Protein AF-A0AAV4DTF6-F1 (afdb_monomer)

Foldseek 3Di:
DVVVVVVVVVVPDDDPPPVQPPVNVVVVVVVVVVVVVCVVCVVDDPPPPLVPDDPVVVLVVLLVQQVVLVVVCCCCPPVVPDDQCQPPQNPDGPHPCCQQPPRPVCPVVNCVVPVDDDDVCCVNPPPPPPPD

Mean predicted aligned error: 16.32 Å

Structure (mmCIF, N/CA/C/O backbone):
data_AF-A0AAV4DTF6-F1
#
_entry.id   AF-A0AAV4DTF6-F1
#
loop_
_atom_site.group_PDB
_atom_site.id
_atom_site.type_symbol
_atom_site.label_atom_id
_atom_site.label_alt_id
_atom_site.label_comp_id
_atom_site.label_asym_id
_atom_site.label_entity_id
_atom_site.label_seq_id
_atom_site.pdbx_PDB_ins_code
_atom_site.Cartn_x
_atom_site.Cartn_y
_atom_site.Cartn_z
_atom_site.occupancy
_atom_site.B_iso_or_equiv
_atom_site.auth_seq_id
_atom_site.auth_comp_id
_atom_site.auth_asym_id
_atom_site.auth_atom_id
_atom_site.pdbx_PDB_model_num
ATOM 1 N N . MET A 1 1 ? -35.508 -22.578 18.570 1.00 68.06 1 MET A N 1
ATOM 2 C CA . MET A 1 1 ? -35.790 -22.294 19.999 1.00 68.06 1 MET A CA 1
ATOM 3 C C . MET A 1 1 ? -34.589 -21.780 20.806 1.00 68.06 1 MET A C 1
ATOM 5 O O . MET A 1 1 ? -34.823 -21.118 21.800 1.00 68.06 1 MET A O 1
ATOM 9 N N . LYS A 1 2 ? -33.327 -21.987 20.385 1.00 77.44 2 LYS A N 1
ATOM 10 C CA . LYS A 1 2 ? -32.120 -21.510 21.104 1.00 77.44 2 LYS A CA 1
ATOM 11 C C . LYS A 1 2 ? -32.035 -19.982 21.287 1.00 77.44 2 LYS A C 1
ATOM 13 O O . LYS A 1 2 ? -31.514 -19.512 22.287 1.00 77.44 2 LYS A O 1
ATOM 18 N N . ALA A 1 3 ? -32.548 -19.214 20.326 1.00 80.12 3 ALA A N 1
ATOM 19 C CA . ALA A 1 3 ? -32.561 -17.752 20.405 1.00 80.12 3 ALA A CA 1
ATOM 20 C C . ALA A 1 3 ? -33.485 -17.228 21.519 1.00 80.12 3 ALA A C 1
ATOM 22 O O . ALA A 1 3 ? -33.129 -16.277 22.205 1.00 80.12 3 ALA A O 1
ATOM 23 N N . ASP A 1 4 ? -34.629 -17.882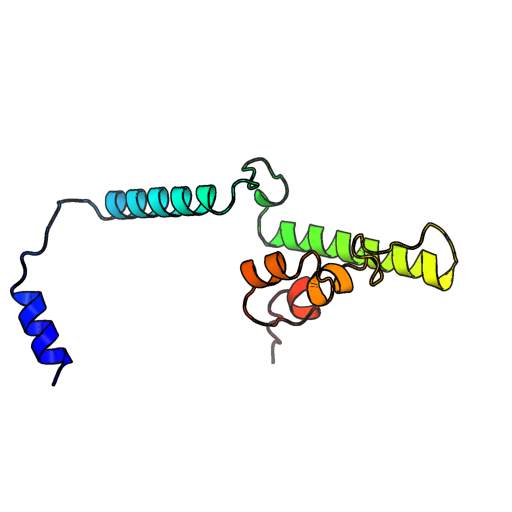 21.739 1.00 87.25 4 ASP A N 1
ATOM 24 C CA . ASP A 1 4 ? -35.617 -17.470 22.744 1.00 87.25 4 ASP A CA 1
ATOM 25 C C . ASP A 1 4 ? -35.120 -17.734 24.173 1.00 87.25 4 ASP A C 1
ATOM 27 O O . ASP A 1 4 ? -35.265 -16.904 25.069 1.00 87.25 4 ASP A O 1
ATOM 31 N N . THR A 1 5 ? -34.440 -18.867 24.376 1.00 87.81 5 THR A N 1
ATOM 32 C CA . THR A 1 5 ? -33.774 -19.180 25.646 1.00 87.81 5 THR A CA 1
ATOM 33 C C . THR A 1 5 ? -32.636 -18.213 25.952 1.00 87.81 5 THR A C 1
ATOM 35 O O . THR A 1 5 ? -32.522 -17.762 27.089 1.00 87.81 5 THR A O 1
ATOM 38 N N . LEU A 1 6 ? -31.834 -17.843 24.950 1.00 83.62 6 LEU A N 1
ATOM 39 C CA . LEU A 1 6 ? -30.761 -16.859 25.117 1.00 83.62 6 LEU A CA 1
ATOM 40 C C . LEU A 1 6 ? -31.303 -15.449 25.398 1.00 83.62 6 LEU A C 1
ATOM 42 O O . LEU A 1 6 ? -30.743 -14.743 26.233 1.00 83.62 6 LEU A O 1
ATOM 46 N N . ALA A 1 7 ? -32.413 -15.055 24.766 1.00 84.19 7 ALA A N 1
ATOM 47 C CA . ALA A 1 7 ? -33.061 -13.769 25.021 1.00 84.19 7 ALA A CA 1
ATOM 48 C C . ALA A 1 7 ? -33.591 -13.668 26.463 1.00 84.19 7 ALA A C 1
ATOM 50 O O . ALA A 1 7 ? -33.345 -12.674 27.145 1.00 84.19 7 ALA A O 1
ATOM 51 N N . LYS A 1 8 ? -34.248 -14.726 26.961 1.00 88.12 8 LYS A N 1
ATOM 52 C CA . LYS A 1 8 ? -34.722 -14.803 28.354 1.00 88.12 8 LYS A CA 1
ATOM 53 C C . LYS A 1 8 ? -33.572 -14.767 29.358 1.00 88.12 8 LYS A C 1
ATOM 55 O O . LYS A 1 8 ? -33.652 -14.032 30.335 1.00 88.12 8 LYS A O 1
ATOM 60 N N . GLN A 1 9 ? -32.490 -15.503 29.094 1.00 84.88 9 GLN A N 1
ATOM 61 C CA . GLN A 1 9 ? -31.294 -15.491 29.942 1.00 84.88 9 GLN A CA 1
ATOM 62 C C . GLN A 1 9 ? -30.626 -14.112 29.978 1.00 84.88 9 GLN A C 1
ATOM 64 O O . GLN A 1 9 ? -30.267 -13.645 31.055 1.00 84.88 9 GLN A O 1
ATOM 69 N N . GLY A 1 10 ? -30.509 -13.437 28.830 1.00 80.31 10 GLY A N 1
ATOM 70 C CA . GLY A 1 10 ? -29.951 -12.086 28.754 1.00 80.31 10 GLY A CA 1
ATOM 71 C C . GLY A 1 10 ? -30.791 -11.045 29.498 1.00 80.31 10 GLY A C 1
ATOM 72 O O . GLY A 1 10 ? -30.233 -10.146 30.118 1.00 80.31 10 GLY A O 1
ATOM 73 N N . SER A 1 11 ? -32.119 -11.196 29.503 1.00 78.12 11 SER A N 1
ATOM 74 C CA . SER A 1 11 ? -33.027 -10.306 30.240 1.00 78.12 11 SER A CA 1
ATOM 75 C C . SER A 1 11 ? -32.902 -10.418 31.763 1.00 78.12 11 SER A C 1
ATOM 77 O O . SER A 1 11 ? -33.282 -9.483 32.462 1.00 78.12 11 SER A O 1
ATOM 79 N N . SER A 1 12 ? -32.426 -11.550 32.289 1.00 82.31 12 SER A N 1
ATOM 80 C CA . SER A 1 12 ? -32.249 -11.769 33.733 1.00 82.31 12 SER A CA 1
ATOM 81 C C . SER A 1 12 ? -30.876 -11.330 34.254 1.00 82.31 12 SER A C 1
ATOM 83 O O . SER A 1 12 ? -30.649 -11.351 35.462 1.00 82.31 12 SER A O 1
ATOM 85 N N . MET A 1 13 ? -29.946 -10.959 33.369 1.00 83.94 13 MET A N 1
ATOM 86 C CA . MET A 1 13 ? -28.622 -10.476 33.758 1.00 83.94 13 MET A CA 1
ATOM 87 C C . MET A 1 13 ? -28.691 -8.996 34.143 1.00 83.94 13 MET A C 1
ATOM 89 O O . MET A 1 13 ? -29.340 -8.205 33.459 1.00 83.94 13 MET A O 1
ATOM 93 N N . GLN A 1 14 ? -27.997 -8.603 35.218 1.00 71.38 14 GLN A N 1
ATOM 94 C CA . GLN A 1 14 ? -27.818 -7.186 35.532 1.00 71.38 14 GLN A CA 1
ATOM 95 C C . GLN A 1 14 ? -27.089 -6.509 34.372 1.00 71.38 14 GLN A C 1
ATOM 97 O O . GLN A 1 14 ? -25.939 -6.826 34.065 1.00 71.38 14 GLN A O 1
ATOM 102 N N . GLN A 1 15 ? -27.771 -5.575 33.719 1.00 65.12 15 GLN A N 1
ATOM 103 C CA . GLN A 1 15 ? -27.123 -4.672 32.789 1.00 65.12 15 GLN A CA 1
ATOM 104 C C . GLN A 1 15 ? -26.337 -3.666 33.625 1.00 65.12 15 GLN A C 1
ATOM 106 O O . GLN A 1 15 ? -26.925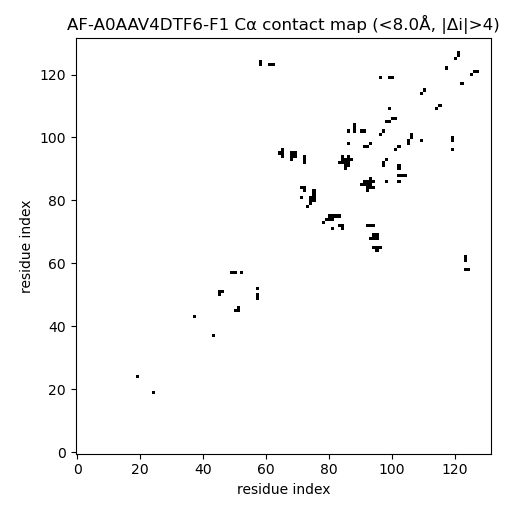 -2.918 34.402 1.00 65.12 15 GLN A O 1
ATOM 111 N N . ASN A 1 16 ? -25.012 -3.652 33.480 1.00 61.97 16 ASN A N 1
ATOM 112 C CA . ASN A 1 16 ? -24.201 -2.556 33.992 1.00 61.97 16 ASN A CA 1
ATOM 113 C C . ASN A 1 16 ? -24.571 -1.301 33.197 1.00 61.97 16 ASN A C 1
ATOM 115 O O . ASN A 1 16 ? -23.963 -0.995 32.175 1.00 61.97 16 ASN A O 1
ATOM 119 N N . THR A 1 17 ? -25.585 -0.578 33.659 1.00 60.16 17 THR A N 1
ATOM 120 C CA . THR A 1 17 ? -25.821 0.814 33.288 1.00 60.16 17 THR A CA 1
ATOM 121 C C . THR A 1 17 ? -24.776 1.651 34.007 1.00 60.16 17 THR A C 1
ATOM 123 O O . THR A 1 17 ? -25.082 2.407 34.923 1.00 60.16 17 THR A O 1
ATOM 126 N N . THR A 1 18 ? -23.505 1.488 33.642 1.00 61.34 18 THR A N 1
ATOM 127 C CA . THR A 1 18 ? -22.576 2.589 33.858 1.00 61.34 18 THR A CA 1
ATOM 128 C C . THR A 1 18 ? -23.166 3.759 33.084 1.00 61.34 18 THR A C 1
ATOM 130 O O . THR A 1 18 ? -23.432 3.613 31.889 1.00 61.34 18 THR A O 1
ATOM 133 N N . GLU A 1 19 ? -23.419 4.882 33.759 1.00 69.44 19 GLU A N 1
ATOM 134 C CA . GLU A 1 19 ? -23.873 6.160 33.183 1.00 69.44 19 GLU A CA 1
ATOM 135 C C . GLU A 1 19 ? -22.783 6.769 32.288 1.00 69.44 19 GLU A C 1
ATOM 137 O O . GLU A 1 19 ? -22.434 7.938 32.371 1.00 69.44 19 GLU A O 1
ATOM 142 N N . THR A 1 20 ? -22.168 5.948 31.447 1.00 67.75 20 THR A N 1
ATOM 143 C CA . THR A 1 20 ? -21.227 6.381 30.443 1.00 67.75 20 THR A CA 1
ATOM 144 C C . THR A 1 20 ? -22.071 6.950 29.329 1.00 67.75 20 THR A C 1
ATOM 146 O O . THR A 1 20 ? -22.828 6.239 28.660 1.00 67.75 20 THR A O 1
ATOM 149 N N . THR A 1 21 ? -21.969 8.255 29.147 1.00 82.62 21 THR A N 1
ATOM 150 C CA . THR A 1 21 ? -22.614 8.906 28.020 1.00 82.62 21 THR A CA 1
ATOM 151 C C . THR A 1 21 ? -22.120 8.265 26.722 1.00 82.62 21 THR A C 1
ATOM 153 O O . THR A 1 21 ? -20.998 7.762 26.616 1.00 82.62 21 THR A O 1
ATOM 156 N N . LEU A 1 22 ? -22.965 8.266 25.694 1.00 81.12 22 LEU A N 1
ATOM 157 C CA . LEU A 1 22 ? -22.618 7.685 24.398 1.00 81.12 22 LEU A CA 1
ATOM 158 C C . LEU A 1 22 ? -21.329 8.297 23.812 1.00 81.12 22 LEU A C 1
ATOM 160 O O . LEU A 1 22 ? -20.570 7.608 23.129 1.00 81.12 22 LEU A O 1
ATOM 164 N N . GLU A 1 23 ? -21.044 9.562 24.121 1.00 83.00 23 GLU A N 1
ATOM 165 C CA . GLU A 1 23 ? -19.805 10.230 23.720 1.00 83.00 23 GLU A CA 1
ATOM 166 C C . GLU A 1 23 ? -18.578 9.737 24.499 1.00 83.00 23 GLU A C 1
ATOM 168 O O . GLU A 1 23 ? -17.532 9.488 23.893 1.00 83.00 23 GLU A O 1
ATOM 173 N N . GLU A 1 24 ? -18.695 9.486 25.803 1.00 83.62 24 GLU A N 1
ATOM 174 C CA . GLU A 1 24 ? -17.628 8.853 26.591 1.00 83.62 24 GLU A CA 1
ATOM 175 C C . GLU A 1 24 ? -17.355 7.423 26.114 1.00 83.62 24 GLU A C 1
ATOM 177 O O . GLU A 1 24 ? -16.200 7.048 25.905 1.00 83.62 24 GLU A O 1
ATOM 182 N N . ALA A 1 25 ? -18.404 6.642 25.839 1.00 84.69 25 ALA A N 1
ATOM 183 C CA . ALA A 1 25 ? -18.266 5.279 25.332 1.00 84.69 25 ALA A CA 1
ATOM 184 C C . ALA A 1 25 ? -17.558 5.260 23.967 1.00 84.69 25 ALA A C 1
ATOM 186 O O . ALA A 1 25 ? -16.601 4.507 23.765 1.00 84.69 25 ALA A O 1
ATOM 187 N N . LYS A 1 26 ? -17.958 6.141 23.038 1.00 86.62 26 LYS A N 1
ATOM 188 C CA . LYS A 1 26 ? -17.264 6.319 21.751 1.00 86.62 26 LYS A CA 1
ATOM 189 C C . LYS A 1 26 ? -15.806 6.718 21.940 1.00 86.62 26 LYS A C 1
ATOM 191 O O . LYS A 1 26 ? -14.947 6.226 21.209 1.00 86.62 26 LYS A O 1
ATOM 196 N N . THR A 1 27 ? -15.528 7.625 22.871 1.00 90.44 27 THR A N 1
ATOM 197 C CA . THR A 1 27 ? -14.172 8.124 23.125 1.00 90.44 27 THR A CA 1
ATOM 198 C C . THR A 1 27 ? -13.277 7.006 23.651 1.00 90.44 27 THR A C 1
ATOM 200 O O . THR A 1 27 ? -12.191 6.795 23.108 1.00 90.44 27 THR A O 1
ATOM 203 N N . ASN A 1 28 ? -13.774 6.217 24.604 1.00 87.75 28 ASN A N 1
ATOM 204 C CA . ASN A 1 28 ? -13.071 5.063 25.160 1.00 87.75 28 ASN A CA 1
ATOM 205 C C . ASN A 1 28 ? -12.787 4.005 24.088 1.00 87.75 28 ASN A C 1
ATOM 207 O O . ASN A 1 28 ? -11.643 3.580 23.929 1.00 87.75 28 ASN A O 1
ATOM 211 N N . ILE A 1 29 ? -13.789 3.656 23.274 1.00 89.06 29 ILE A N 1
ATOM 212 C CA . ILE A 1 29 ? -13.621 2.697 22.173 1.00 89.06 29 ILE A CA 1
ATOM 213 C C . ILE A 1 29 ? -12.593 3.212 21.159 1.00 89.06 29 ILE A C 1
ATOM 215 O O . ILE A 1 29 ? -11.692 2.474 20.760 1.00 89.06 29 ILE A O 1
ATOM 219 N N . LYS A 1 30 ? -12.674 4.486 20.752 1.00 87.75 30 LYS A N 1
ATOM 220 C CA . LYS A 1 30 ? -11.704 5.082 19.818 1.00 87.75 30 LYS A CA 1
ATOM 221 C C . LYS A 1 30 ? -10.282 5.048 20.377 1.00 87.75 30 LYS A C 1
ATOM 223 O O . LYS A 1 30 ? -9.354 4.720 19.637 1.00 87.75 30 LYS A O 1
ATOM 228 N N . ALA A 1 31 ? -10.104 5.373 21.656 1.00 88.31 31 ALA A N 1
ATOM 229 C CA . ALA A 1 31 ? -8.802 5.352 22.314 1.00 88.31 31 ALA A CA 1
ATOM 230 C C . ALA A 1 31 ? -8.227 3.929 22.386 1.00 88.31 31 ALA A C 1
ATOM 232 O O . ALA A 1 31 ? -7.057 3.713 22.056 1.00 88.31 31 ALA A O 1
ATOM 233 N N . GLU A 1 32 ? -9.051 2.943 22.743 1.00 90.69 32 GLU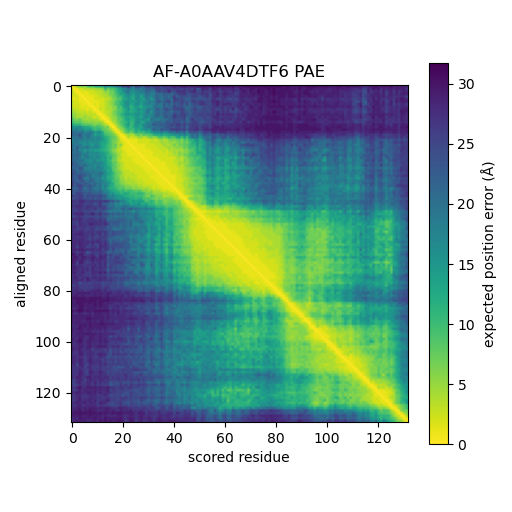 A N 1
ATOM 234 C CA . GLU A 1 32 ? -8.629 1.547 22.846 1.00 90.69 32 GLU A CA 1
ATOM 235 C C . GLU A 1 32 ? -8.259 0.966 21.473 1.00 90.69 32 GLU A C 1
ATOM 237 O O . GLU A 1 32 ? -7.201 0.348 21.316 1.00 90.69 32 GLU A O 1
ATOM 242 N N . VAL A 1 33 ? -9.079 1.234 20.450 1.00 89.44 33 VAL A N 1
ATOM 243 C CA . VAL A 1 33 ? -8.813 0.836 19.060 1.00 89.44 33 VAL A CA 1
ATOM 244 C C . VAL A 1 33 ? -7.518 1.467 18.558 1.00 89.44 33 VAL A C 1
ATOM 246 O O . VAL A 1 33 ? -6.657 0.758 18.038 1.00 89.44 33 VAL A O 1
ATOM 249 N N . ARG A 1 34 ? -7.329 2.777 18.764 1.00 83.38 34 ARG A N 1
ATOM 250 C CA . ARG A 1 34 ? -6.102 3.481 18.366 1.00 83.38 34 ARG A CA 1
ATOM 251 C C . ARG A 1 34 ? -4.868 2.897 19.051 1.00 83.38 34 ARG A C 1
ATOM 253 O O . ARG A 1 34 ? -3.843 2.711 18.404 1.00 83.38 34 ARG A O 1
ATOM 260 N N . THR A 1 35 ? -4.971 2.558 20.332 1.00 85.38 35 THR A N 1
ATOM 261 C CA . THR A 1 35 ? -3.863 1.973 21.100 1.00 85.38 35 THR A CA 1
ATOM 262 C C . THR A 1 35 ? -3.498 0.576 20.598 1.00 85.38 35 THR A C 1
ATOM 264 O O . THR A 1 35 ? -2.317 0.285 20.403 1.00 85.38 35 THR A O 1
ATOM 267 N N . LYS A 1 36 ? -4.493 -0.287 20.343 1.00 88.38 36 LYS A N 1
ATOM 268 C CA . LYS A 1 36 ? -4.268 -1.614 19.739 1.00 88.38 36 LYS A CA 1
ATOM 269 C C . LYS A 1 36 ? -3.619 -1.490 18.364 1.00 88.38 36 LYS A C 1
ATOM 271 O O . LYS A 1 36 ? -2.661 -2.201 18.077 1.00 88.38 36 LYS A O 1
ATOM 276 N N . TRP A 1 37 ? -4.096 -0.549 17.558 1.00 82.62 37 TRP A N 1
ATOM 277 C CA . TRP A 1 37 ? -3.591 -0.306 16.216 1.00 82.62 37 TRP A CA 1
ATOM 278 C C . TRP A 1 37 ? -2.131 0.182 16.222 1.00 82.62 37 TRP A C 1
ATOM 280 O O . TRP A 1 37 ? -1.299 -0.386 15.524 1.00 82.62 37 TRP A O 1
ATOM 290 N N . ILE A 1 38 ? -1.769 1.146 17.079 1.00 83.44 38 ILE A N 1
ATOM 291 C CA . ILE A 1 38 ? -0.375 1.619 17.211 1.00 83.44 38 ILE A CA 1
ATOM 292 C C . ILE A 1 38 ? 0.558 0.480 17.652 1.00 83.44 38 ILE A C 1
ATOM 294 O O . ILE A 1 38 ? 1.650 0.337 17.110 1.00 83.44 38 ILE A O 1
ATOM 298 N N . LYS A 1 39 ? 0.124 -0.378 18.588 1.00 83.06 39 LYS A N 1
ATOM 299 C CA . LYS A 1 39 ? 0.906 -1.557 19.008 1.00 83.06 39 LYS A CA 1
ATOM 300 C C . LYS A 1 39 ? 1.125 -2.560 17.870 1.00 83.06 39 LYS A C 1
ATOM 302 O O . LYS A 1 39 ? 2.182 -3.177 17.805 1.00 83.06 39 LYS A O 1
ATOM 307 N N . GLN A 1 40 ? 0.138 -2.731 16.991 1.00 81.25 40 GLN A N 1
ATOM 308 C CA . GLN A 1 40 ? 0.229 -3.614 15.821 1.00 81.25 40 GLN A CA 1
ATOM 309 C C . GLN A 1 40 ? 1.062 -3.010 14.682 1.00 81.25 40 GLN A C 1
ATOM 311 O O . GLN A 1 40 ? 1.576 -3.745 13.841 1.00 81.25 40 GLN A O 1
ATOM 316 N N . HIS A 1 41 ? 1.230 -1.687 14.669 1.00 73.12 41 HIS A N 1
ATOM 317 C CA . HIS A 1 41 ? 1.947 -0.954 13.632 1.00 73.12 41 HIS A CA 1
ATOM 318 C C . HIS A 1 41 ? 3.058 -0.073 14.233 1.00 73.12 41 HIS A C 1
ATOM 320 O O . HIS A 1 41 ? 2.981 1.149 14.153 1.00 73.12 41 HIS A O 1
ATOM 326 N N . PRO A 1 42 ? 4.127 -0.664 14.805 1.00 75.94 42 PRO A N 1
ATOM 327 C CA . PRO A 1 42 ? 5.207 0.086 15.457 1.00 75.94 42 PRO A CA 1
ATOM 328 C C . PRO A 1 42 ? 6.032 0.951 14.490 1.00 75.94 42 PRO A C 1
ATOM 330 O O . PRO A 1 42 ? 6.682 1.899 14.914 1.00 75.94 42 PRO A O 1
ATOM 333 N N . SER A 1 43 ? 5.998 0.647 13.190 1.00 70.31 43 SER A N 1
ATOM 334 C CA . SER A 1 43 ? 6.601 1.467 12.133 1.00 70.31 43 SER A CA 1
ATOM 335 C C . SER A 1 43 ? 5.698 2.606 11.651 1.00 70.31 43 SER A C 1
ATOM 337 O O . SER A 1 43 ? 6.107 3.380 10.786 1.00 70.31 43 SER A O 1
ATOM 339 N N . PHE A 1 44 ? 4.471 2.717 12.169 1.00 66.31 44 PHE A N 1
ATOM 340 C CA . PHE A 1 44 ? 3.590 3.821 11.827 1.00 66.31 44 PHE A CA 1
ATOM 341 C C . PHE A 1 44 ? 4.116 5.122 12.422 1.00 66.31 44 PHE A C 1
ATOM 343 O O . PHE A 1 44 ? 4.198 5.287 13.639 1.00 66.31 44 PHE A O 1
ATOM 350 N N . SER A 1 45 ? 4.403 6.077 11.545 1.00 68.19 45 SER A N 1
ATOM 351 C CA . SER A 1 45 ? 4.669 7.451 11.932 1.00 68.19 45 SER A CA 1
ATOM 352 C C . SER A 1 45 ? 3.433 8.294 11.650 1.00 68.19 45 SER A C 1
ATOM 354 O O . SER A 1 45 ? 2.985 8.383 10.509 1.00 68.19 45 SER A O 1
ATOM 356 N N . ILE A 1 46 ? 2.922 8.980 12.676 1.00 62.38 46 ILE A N 1
ATOM 357 C CA . ILE A 1 46 ? 1.938 10.066 12.506 1.00 62.38 46 ILE A CA 1
ATOM 358 C C . ILE A 1 46 ? 2.485 11.170 11.585 1.00 62.38 46 ILE A C 1
ATOM 360 O O . ILE A 1 46 ? 1.710 11.899 10.974 1.00 62.38 46 ILE A O 1
ATOM 364 N N . HIS A 1 47 ? 3.811 11.273 11.465 1.00 63.56 47 HIS A N 1
ATOM 365 C CA . HIS A 1 47 ? 4.499 12.224 10.596 1.00 63.56 47 HIS A CA 1
ATOM 366 C C . HIS A 1 47 ? 4.805 11.671 9.200 1.00 63.56 47 HIS A C 1
ATOM 368 O O . HIS A 1 47 ? 5.519 12.326 8.441 1.00 63.56 47 HIS A O 1
ATOM 374 N N . ASP A 1 48 ? 4.307 10.483 8.843 1.00 70.31 48 ASP A N 1
ATOM 375 C CA . ASP A 1 48 ? 4.345 10.050 7.450 1.00 70.31 48 ASP A CA 1
ATOM 376 C C . ASP A 1 48 ? 3.423 10.964 6.633 1.00 70.31 48 ASP A C 1
ATOM 378 O O . ASP A 1 48 ? 2.194 10.859 6.685 1.00 70.31 48 ASP A O 1
ATOM 382 N N . GLN A 1 49 ? 4.045 11.881 5.887 1.00 70.38 49 GLN A N 1
ATOM 383 C CA . GLN A 1 49 ? 3.353 12.868 5.065 1.00 70.38 49 GLN A CA 1
ATOM 384 C C . GLN A 1 49 ? 2.422 12.213 4.045 1.00 70.38 49 GLN A C 1
ATOM 386 O O . GLN A 1 49 ? 1.454 12.840 3.643 1.00 70.38 49 GLN A O 1
ATOM 391 N N . TYR A 1 50 ? 2.663 10.960 3.638 1.00 74.44 50 TYR A N 1
ATOM 392 C CA . TYR A 1 50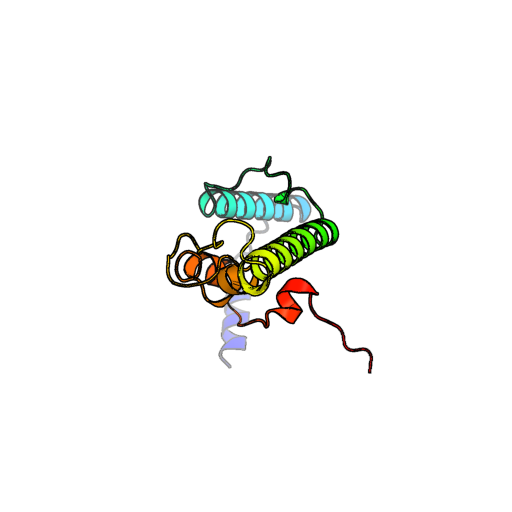 ? 1.751 10.237 2.754 1.00 74.44 50 TYR A CA 1
ATOM 393 C C . TYR A 1 50 ? 0.477 9.793 3.484 1.00 74.44 50 TYR A C 1
ATOM 395 O O . TYR A 1 50 ? -0.622 9.867 2.931 1.00 74.44 50 TYR A O 1
ATOM 403 N N . LEU A 1 51 ? 0.602 9.359 4.741 1.00 70.69 51 LEU A N 1
ATOM 404 C CA . LEU A 1 51 ? -0.526 8.888 5.550 1.00 70.69 51 LEU A CA 1
ATOM 405 C C . LEU A 1 51 ? -1.386 10.036 6.088 1.00 70.69 51 LEU A C 1
ATOM 407 O O . LEU A 1 51 ? -2.559 9.813 6.379 1.00 70.69 51 LEU A O 1
ATOM 411 N N . SER A 1 52 ? -0.839 11.253 6.176 1.00 77.00 52 SER A N 1
ATOM 412 C CA . SER A 1 52 ? -1.611 12.455 6.517 1.00 77.00 52 SER A CA 1
ATOM 413 C C . SER A 1 52 ? -2.503 12.968 5.383 1.00 77.00 52 SER A C 1
ATOM 415 O O . SER A 1 52 ? -3.379 13.792 5.634 1.00 77.00 52 SER A O 1
ATOM 417 N N . LEU A 1 53 ? -2.290 12.507 4.147 1.00 80.19 53 LEU A N 1
ATOM 418 C CA . LEU A 1 53 ? -3.073 12.9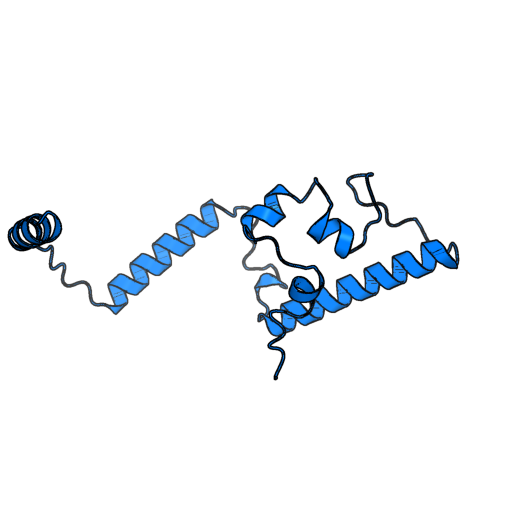35 2.989 1.00 80.19 53 LEU A CA 1
ATOM 419 C C . LEU A 1 53 ? -4.436 12.254 2.943 1.00 80.19 53 LEU A C 1
ATOM 421 O O . LEU A 1 53 ? -4.610 11.122 3.408 1.00 80.19 53 LEU A O 1
ATOM 425 N N . ASN A 1 54 ? -5.396 12.921 2.308 1.00 82.38 54 ASN A N 1
ATOM 426 C CA . ASN A 1 54 ? -6.687 12.313 2.038 1.00 82.38 54 ASN A CA 1
ATOM 427 C C . ASN A 1 54 ? -6.555 11.185 0.991 1.00 82.38 54 ASN A C 1
ATOM 429 O O . ASN A 1 54 ? -5.531 11.006 0.323 1.00 82.38 54 ASN A O 1
ATOM 433 N N . ARG A 1 55 ? -7.612 10.378 0.838 1.00 78.81 55 ARG A N 1
ATOM 434 C CA . ARG A 1 55 ? -7.558 9.197 -0.036 1.00 78.81 55 ARG A CA 1
ATOM 435 C C . ARG A 1 55 ? -7.330 9.544 -1.511 1.00 78.81 55 ARG A C 1
ATOM 437 O O . ARG A 1 55 ? -6.726 8.749 -2.235 1.00 78.81 55 ARG A O 1
ATOM 444 N N . GLU A 1 56 ? -7.823 10.691 -1.958 1.00 80.56 56 GLU A N 1
ATOM 445 C CA . GLU A 1 56 ? -7.676 11.164 -3.333 1.00 80.56 56 GLU A CA 1
ATOM 446 C C . GLU A 1 56 ? -6.221 11.552 -3.620 1.00 80.56 56 GLU A C 1
ATOM 448 O O . GLU A 1 56 ? -5.611 11.025 -4.550 1.00 80.56 56 GLU A O 1
ATOM 453 N N . GLU A 1 57 ? -5.616 12.351 -2.745 1.00 78.44 57 GLU A N 1
ATOM 454 C CA . GLU A 1 57 ? -4.210 12.762 -2.804 1.00 78.44 57 GLU A CA 1
ATOM 455 C C . GLU A 1 57 ? -3.255 11.561 -2.753 1.00 78.44 57 GLU A C 1
ATOM 457 O O . GLU A 1 57 ? -2.340 11.440 -3.574 1.00 78.44 57 GLU A O 1
ATOM 462 N N . GLN A 1 58 ? -3.515 10.606 -1.852 1.00 81.44 58 GLN A N 1
ATOM 463 C CA . GLN A 1 58 ? -2.772 9.344 -1.795 1.00 81.44 58 GLN A CA 1
ATOM 464 C C . GLN A 1 58 ? -2.835 8.575 -3.118 1.00 81.44 58 GLN A C 1
ATOM 466 O O . GLN A 1 58 ? -1.847 7.955 -3.527 1.00 81.44 58 GLN A O 1
ATOM 471 N N . THR A 1 59 ? -3.992 8.601 -3.784 1.00 78.00 59 THR A N 1
ATOM 472 C CA . THR A 1 59 ? -4.208 7.921 -5.065 1.00 78.00 59 THR A CA 1
ATOM 473 C C . THR A 1 59 ? -3.454 8.629 -6.190 1.00 78.00 59 THR A C 1
ATOM 475 O O . THR A 1 59 ? -2.822 7.954 -7.001 1.00 78.00 59 THR A O 1
ATOM 478 N N . ILE A 1 60 ? -3.438 9.965 -6.208 1.00 81.44 60 ILE A N 1
ATOM 479 C CA . ILE A 1 60 ? -2.681 10.766 -7.184 1.00 81.44 60 ILE A CA 1
ATOM 480 C C . ILE A 1 60 ? -1.182 10.470 -7.079 1.00 81.44 60 ILE A C 1
ATOM 482 O O . ILE A 1 60 ? -0.549 10.126 -8.080 1.00 81.44 60 ILE A O 1
ATOM 486 N N . ILE A 1 61 ? -0.614 10.534 -5.871 1.00 80.31 61 ILE A N 1
ATOM 487 C CA . ILE A 1 61 ? 0.810 10.231 -5.643 1.00 80.31 61 ILE A CA 1
ATOM 488 C C . ILE A 1 61 ? 1.127 8.807 -6.087 1.00 80.31 61 ILE A C 1
ATOM 490 O O . ILE A 1 61 ? 2.106 8.558 -6.792 1.00 80.31 61 ILE A O 1
ATOM 494 N N . PHE A 1 62 ? 0.269 7.863 -5.714 1.00 78.69 62 PHE A N 1
ATOM 495 C CA . PHE A 1 62 ? 0.444 6.468 -6.069 1.00 78.69 62 PHE A CA 1
ATOM 496 C C . PHE A 1 62 ? 0.418 6.244 -7.594 1.00 78.69 62 PHE A C 1
ATOM 498 O O . PHE A 1 62 ? 1.286 5.557 -8.140 1.00 78.69 62 PHE A O 1
ATOM 505 N N . GLN A 1 63 ? -0.520 6.876 -8.305 1.00 81.19 63 GLN A N 1
ATOM 506 C CA . GLN A 1 63 ? -0.573 6.869 -9.770 1.00 81.19 63 GLN A CA 1
ATOM 507 C C . GLN A 1 63 ? 0.690 7.468 -10.386 1.00 81.19 63 GLN A C 1
ATOM 509 O O . GLN A 1 63 ? 1.216 6.928 -11.362 1.00 81.19 63 GLN A O 1
ATOM 514 N N . PHE A 1 64 ? 1.194 8.562 -9.818 1.00 82.00 64 PHE A N 1
ATOM 515 C CA . PHE A 1 64 ? 2.400 9.228 -10.293 1.00 82.00 64 PHE A CA 1
ATOM 516 C C . PHE A 1 64 ? 3.626 8.318 -10.169 1.00 82.00 64 PHE A C 1
ATOM 518 O O . PHE A 1 64 ? 4.334 8.095 -11.154 1.00 82.00 64 PHE A O 1
ATOM 525 N N . ILE A 1 65 ? 3.815 7.696 -9.002 1.00 81.19 65 ILE A N 1
ATOM 526 C CA . ILE A 1 65 ? 4.881 6.714 -8.758 1.00 81.19 65 ILE A CA 1
ATOM 527 C C . ILE A 1 65 ? 4.755 5.532 -9.731 1.00 81.19 65 ILE A C 1
ATOM 529 O O . ILE A 1 65 ? 5.741 5.120 -10.346 1.00 81.19 65 ILE A O 1
ATOM 533 N N . ALA A 1 66 ? 3.542 5.011 -9.938 1.00 77.25 66 ALA A N 1
ATOM 534 C CA . ALA A 1 66 ? 3.304 3.912 -10.870 1.00 77.25 66 ALA A CA 1
ATOM 535 C C . ALA A 1 66 ? 3.645 4.290 -12.322 1.00 77.25 66 ALA A C 1
ATOM 537 O O . ALA A 1 66 ? 4.321 3.527 -13.019 1.00 77.25 66 ALA A O 1
ATOM 538 N N . ARG A 1 67 ? 3.238 5.482 -12.776 1.00 79.50 67 ARG A N 1
ATOM 539 C CA . ARG A 1 67 ? 3.574 6.003 -14.110 1.00 79.50 67 ARG A CA 1
ATOM 540 C C . ARG A 1 67 ? 5.078 6.211 -14.280 1.00 79.50 67 ARG A C 1
ATOM 542 O O . ARG A 1 67 ? 5.616 5.798 -15.305 1.00 79.50 67 ARG A O 1
ATOM 549 N N . HIS A 1 68 ? 5.764 6.773 -13.287 1.00 83.56 68 HIS A N 1
ATOM 550 C CA . HIS A 1 68 ? 7.220 6.934 -13.317 1.00 83.56 68 HIS A CA 1
ATOM 551 C C . HIS A 1 68 ? 7.947 5.591 -13.406 1.00 83.56 68 HIS A C 1
ATOM 553 O O . HIS A 1 68 ? 8.860 5.435 -14.218 1.00 83.56 68 HIS A O 1
ATOM 559 N N . ASN A 1 69 ? 7.509 4.591 -12.640 1.00 78.06 69 ASN A N 1
ATOM 560 C CA . ASN A 1 69 ? 8.081 3.247 -12.704 1.00 78.06 69 ASN A CA 1
ATOM 561 C C . ASN A 1 69 ? 7.858 2.594 -14.077 1.00 78.06 69 ASN A C 1
ATOM 563 O O . ASN A 1 69 ? 8.778 1.983 -14.626 1.00 78.06 69 ASN A O 1
ATOM 567 N N . ARG A 1 70 ? 6.677 2.777 -14.682 1.00 80.75 70 ARG A N 1
ATOM 568 C CA . ARG A 1 70 ? 6.396 2.330 -16.058 1.00 80.75 70 ARG A CA 1
ATOM 569 C C . ARG A 1 70 ? 7.298 3.016 -17.082 1.00 80.75 70 ARG A C 1
ATOM 571 O O . ARG A 1 70 ? 7.865 2.332 -17.933 1.00 80.75 70 ARG A O 1
ATOM 578 N N . LEU A 1 71 ? 7.475 4.335 -16.985 1.00 83.69 71 LEU A N 1
ATOM 579 C CA . LEU A 1 71 ? 8.376 5.087 -17.862 1.00 83.69 71 LEU A CA 1
ATOM 580 C C . LEU A 1 71 ? 9.820 4.600 -17.716 1.00 83.69 71 LEU A C 1
ATOM 582 O O . LEU A 1 71 ? 10.477 4.321 -18.713 1.00 83.69 71 LEU A O 1
ATOM 586 N N . ARG A 1 72 ? 10.301 4.421 -16.483 1.00 80.06 72 ARG A N 1
ATOM 587 C CA . ARG A 1 72 ? 11.649 3.909 -16.210 1.00 80.06 72 ARG A CA 1
ATOM 588 C C . ARG A 1 72 ? 11.859 2.512 -16.797 1.00 80.06 72 ARG A C 1
ATOM 590 O O . ARG A 1 72 ? 12.881 2.264 -17.432 1.00 80.06 72 ARG A O 1
ATOM 597 N N . LYS A 1 73 ? 10.870 1.621 -16.659 1.00 78.06 73 LYS A N 1
ATOM 598 C CA . LYS A 1 73 ? 10.874 0.296 -17.301 1.00 78.06 73 LYS A CA 1
ATOM 599 C C . LYS A 1 73 ? 10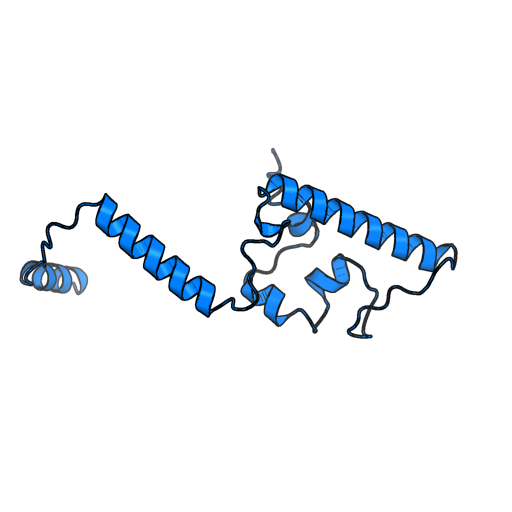.918 0.416 -18.825 1.00 78.06 73 LYS A C 1
ATOM 601 O O . LYS A 1 73 ? 11.666 -0.317 -19.468 1.00 78.06 73 LYS A O 1
ATOM 606 N N . HIS A 1 74 ? 10.157 1.336 -19.414 1.00 82.75 74 HIS A N 1
ATOM 607 C CA . HIS A 1 74 ? 10.165 1.571 -20.858 1.00 82.75 74 HIS A CA 1
ATOM 608 C C . HIS A 1 74 ? 11.530 2.079 -21.354 1.00 82.75 74 HIS A C 1
ATOM 610 O O . HIS A 1 74 ? 12.097 1.490 -22.273 1.00 82.75 74 HIS A O 1
ATOM 616 N N . MET A 1 75 ? 12.097 3.094 -20.694 1.00 84.56 75 MET A N 1
ATOM 617 C CA . MET A 1 75 ? 13.437 3.631 -20.977 1.00 84.56 75 MET A CA 1
ATOM 618 C C . MET A 1 75 ? 14.507 2.534 -20.933 1.00 84.56 75 MET A C 1
ATOM 620 O O . MET A 1 75 ? 15.297 2.398 -21.866 1.00 84.56 75 MET A O 1
ATOM 624 N N . TYR A 1 76 ? 14.480 1.688 -19.902 1.00 82.56 76 TYR A N 1
ATOM 625 C CA . TYR A 1 76 ? 15.425 0.583 -19.778 1.00 82.56 76 TYR A CA 1
ATOM 626 C C . TYR A 1 76 ? 15.217 -0.499 -20.851 1.00 82.56 76 TYR A C 1
ATOM 628 O O . TYR A 1 76 ? 16.168 -0.960 -21.476 1.00 82.56 76 TYR A O 1
ATOM 636 N N . THR A 1 77 ? 13.976 -0.929 -21.085 1.00 81.19 77 THR A N 1
ATOM 637 C CA . THR A 1 77 ? 13.696 -2.066 -21.980 1.00 81.19 77 THR A CA 1
A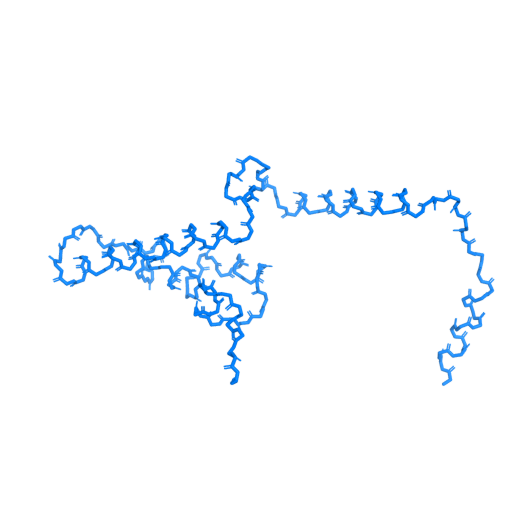TOM 638 C C . THR A 1 77 ? 13.870 -1.721 -23.455 1.00 81.19 77 THR A C 1
ATOM 640 O O . THR A 1 77 ? 14.416 -2.544 -24.193 1.00 81.19 77 THR A O 1
ATOM 643 N N . LYS A 1 78 ? 13.425 -0.530 -23.876 1.00 85.50 78 LYS A N 1
ATOM 644 C CA . LYS A 1 78 ? 13.408 -0.102 -25.282 1.00 85.50 78 LYS A CA 1
ATOM 645 C C . LYS A 1 78 ? 14.617 0.729 -25.678 1.00 85.50 78 LYS A C 1
ATOM 647 O O . LYS A 1 78 ? 15.162 0.486 -26.745 1.00 85.50 78 LYS A O 1
ATOM 652 N N . LEU A 1 79 ? 15.049 1.661 -24.829 1.00 86.50 79 LEU A N 1
ATOM 653 C CA . LEU A 1 79 ? 16.169 2.553 -25.149 1.00 86.50 79 LEU A CA 1
ATOM 654 C C . LEU A 1 79 ? 17.495 2.102 -24.529 1.00 86.50 79 LEU A C 1
ATOM 656 O O . LEU A 1 79 ? 18.530 2.665 -24.857 1.00 86.50 79 LEU A O 1
ATOM 660 N N . LYS A 1 80 ? 17.483 1.095 -23.639 1.00 83.12 80 LYS A N 1
ATOM 661 C CA . LYS A 1 80 ? 18.661 0.655 -22.863 1.00 83.12 80 LYS A CA 1
ATOM 662 C C . LYS A 1 80 ? 19.291 1.786 -22.036 1.00 83.12 80 LYS A C 1
ATOM 664 O O . LYS A 1 80 ? 20.461 1.720 -21.677 1.00 83.12 80 LYS A O 1
ATOM 669 N N . ILE A 1 81 ? 18.496 2.803 -21.694 1.00 79.12 81 ILE A N 1
ATOM 670 C CA . ILE A 1 81 ? 18.927 3.955 -20.899 1.00 79.12 81 ILE A CA 1
ATOM 671 C C . ILE A 1 81 ? 18.624 3.689 -19.421 1.00 79.12 81 ILE A C 1
ATOM 673 O O . ILE A 1 81 ? 17.488 3.391 -19.044 1.00 79.12 81 ILE A O 1
ATOM 677 N N . GLY A 1 82 ? 19.648 3.842 -18.577 1.00 76.06 82 GLY A N 1
ATOM 678 C CA . GLY A 1 82 ? 19.564 3.669 -17.126 1.00 76.06 82 GLY A CA 1
ATOM 679 C C . GLY A 1 82 ? 19.774 2.227 -16.652 1.00 76.06 82 GLY A C 1
ATOM 680 O O . GLY A 1 82 ? 19.920 1.294 -17.436 1.00 76.06 82 GLY A O 1
ATOM 681 N N . LYS A 1 83 ? 19.810 2.034 -15.328 1.00 70.56 83 LYS A N 1
ATOM 682 C CA . LYS A 1 83 ? 19.900 0.696 -14.722 1.00 70.56 83 LYS A CA 1
ATOM 683 C C . LYS A 1 83 ? 18.546 -0.006 -14.790 1.00 70.56 83 LYS A C 1
ATOM 685 O O . LYS A 1 83 ? 17.515 0.640 -14.575 1.00 70.56 83 LYS A O 1
ATOM 690 N N . ALA A 1 84 ? 18.573 -1.324 -15.005 1.00 63.72 84 ALA A N 1
ATOM 691 C CA . ALA A 1 84 ? 17.416 -2.183 -14.794 1.00 63.72 84 ALA A CA 1
ATOM 692 C C . ALA A 1 84 ? 16.874 -1.888 -13.399 1.00 63.72 84 ALA A C 1
ATOM 694 O O . ALA A 1 84 ? 17.595 -2.032 -12.409 1.00 63.72 84 ALA A O 1
ATOM 695 N N . SER A 1 85 ? 15.631 -1.428 -13.310 1.00 63.12 85 SER A N 1
ATOM 696 C CA . SER A 1 85 ? 14.964 -1.361 -12.024 1.00 63.12 85 SER A CA 1
ATOM 697 C C . SER A 1 85 ? 14.633 -2.817 -11.688 1.00 63.12 85 SER A C 1
ATOM 699 O O . SER A 1 85 ? 13.644 -3.360 -12.160 1.00 63.12 85 SER A O 1
ATOM 701 N N . ILE A 1 86 ? 15.552 -3.523 -11.030 1.00 66.50 86 ILE A N 1
ATOM 702 C CA . ILE A 1 86 ? 15.324 -4.884 -10.536 1.00 66.50 86 ILE A CA 1
ATOM 703 C C . ILE A 1 86 ? 14.709 -4.710 -9.155 1.00 66.50 86 ILE A C 1
ATOM 705 O O . ILE A 1 86 ? 15.189 -3.910 -8.350 1.00 66.50 86 ILE A O 1
ATOM 709 N N . CYS A 1 87 ? 13.600 -5.401 -8.900 1.00 65.44 87 CYS A N 1
ATOM 710 C CA . CYS A 1 87 ? 13.012 -5.449 -7.568 1.00 65.44 87 CYS A CA 1
ATOM 711 C C . CYS A 1 87 ? 14.100 -5.852 -6.559 1.00 65.44 87 CYS A C 1
ATOM 713 O O . CYS A 1 87 ? 14.877 -6.752 -6.868 1.00 65.44 87 CYS A O 1
ATOM 715 N N . PRO A 1 88 ? 14.138 -5.299 -5.335 1.00 64.06 88 PRO A N 1
ATOM 716 C CA . PRO A 1 88 ? 15.053 -5.779 -4.292 1.00 64.06 88 PRO A CA 1
ATOM 717 C C . PRO A 1 88 ? 14.944 -7.293 -4.022 1.00 64.06 88 PRO A C 1
ATOM 719 O O . PRO A 1 88 ? 15.856 -7.897 -3.479 1.00 64.06 88 PRO A O 1
ATOM 722 N N . CYS A 1 89 ? 13.830 -7.909 -4.429 1.00 64.19 89 CYS A N 1
ATOM 723 C CA . CYS A 1 89 ? 13.588 -9.347 -4.413 1.00 64.19 89 CYS A CA 1
ATOM 724 C C . CYS A 1 89 ? 14.336 -10.150 -5.496 1.00 64.19 89 CYS A C 1
ATOM 726 O O . CYS A 1 89 ? 14.271 -11.372 -5.482 1.00 64.19 89 CYS A O 1
ATOM 728 N N . GLY A 1 90 ? 14.979 -9.505 -6.474 1.00 66.38 90 GLY A N 1
ATOM 729 C CA . GLY A 1 90 ? 15.723 -10.146 -7.570 1.00 66.38 90 GLY A CA 1
ATOM 730 C C . GLY A 1 90 ? 14.873 -10.888 -8.613 1.00 66.38 90 GLY A C 1
ATOM 731 O O . GLY A 1 90 ? 15.366 -11.202 -9.689 1.00 66.38 90 GLY A O 1
ATOM 732 N N . GLN A 1 91 ? 13.595 -11.140 -8.330 1.00 64.88 91 GLN A N 1
ATOM 733 C CA . GLN A 1 91 ? 12.731 -12.036 -9.110 1.00 64.88 91 GLN A CA 1
ATOM 734 C C . GLN A 1 91 ? 11.914 -11.345 -10.211 1.00 64.88 91 GLN A C 1
ATOM 736 O O . GLN A 1 91 ? 11.169 -12.004 -10.931 1.00 64.88 91 GLN A O 1
ATOM 741 N N . GLY A 1 92 ? 12.025 -10.024 -10.361 1.00 65.44 92 GLY A N 1
ATOM 742 C CA . GLY A 1 92 ? 11.264 -9.305 -11.376 1.00 65.44 92 GLY A CA 1
ATOM 743 C C . GLY A 1 92 ? 11.651 -7.837 -11.535 1.00 65.44 92 GLY A C 1
ATOM 744 O O . GLY A 1 92 ? 12.471 -7.313 -10.769 1.00 65.44 92 GLY A O 1
ATOM 745 N N . PRO A 1 93 ? 11.060 -7.151 -12.527 1.00 67.50 93 PRO A N 1
ATOM 746 C CA . PRO A 1 93 ? 11.195 -5.711 -12.663 1.00 67.50 93 PRO A CA 1
ATOM 747 C C . PRO A 1 93 ? 10.665 -4.999 -11.409 1.00 67.50 93 PRO A C 1
ATOM 749 O O . PRO A 1 93 ? 9.701 -5.415 -10.779 1.00 67.50 93 PRO A O 1
ATOM 752 N N . GLN A 1 94 ? 11.252 -3.865 -11.057 1.00 69.31 94 GLN A N 1
ATOM 753 C CA . GLN A 1 94 ? 10.739 -2.919 -10.073 1.00 69.31 94 GLN A CA 1
ATOM 754 C C . GLN A 1 94 ? 9.666 -2.068 -10.765 1.00 69.31 94 GLN A C 1
ATOM 756 O O . GLN A 1 94 ? 9.833 -0.868 -10.988 1.00 69.31 94 GLN A O 1
ATOM 761 N N . SER A 1 95 ? 8.594 -2.725 -11.202 1.00 68.75 95 SER A N 1
ATOM 762 C CA . SER A 1 95 ? 7.373 -2.056 -11.631 1.00 68.75 95 SER A CA 1
ATOM 763 C C . SER A 1 95 ? 6.403 -1.969 -10.453 1.00 68.75 95 SER A C 1
ATOM 765 O O . SER A 1 95 ? 6.475 -2.765 -9.513 1.00 68.75 95 SER A O 1
ATOM 767 N N . ALA A 1 96 ? 5.502 -0.985 -10.476 1.00 67.38 96 ALA A N 1
ATOM 768 C CA . ALA A 1 96 ? 4.461 -0.906 -9.455 1.00 67.38 96 ALA A CA 1
ATOM 769 C C . ALA A 1 96 ? 3.540 -2.136 -9.517 1.00 67.38 96 ALA A C 1
ATOM 771 O O . ALA A 1 96 ? 3.103 -2.607 -8.471 1.00 67.38 96 ALA A O 1
ATOM 772 N N . GLU A 1 97 ? 3.301 -2.694 -10.714 1.00 71.00 97 GLU A N 1
ATOM 773 C CA . GLU A 1 97 ? 2.615 -3.978 -10.881 1.00 71.00 97 GLU A CA 1
ATOM 774 C C . GLU A 1 97 ? 3.305 -5.091 -10.091 1.00 71.00 97 GLU A C 1
ATOM 776 O O . GLU A 1 97 ? 2.678 -5.735 -9.251 1.00 71.00 97 GLU A O 1
ATOM 781 N N . ASP A 1 98 ? 4.603 -5.282 -10.327 1.00 73.38 98 ASP A N 1
ATOM 782 C CA . ASP A 1 98 ? 5.363 -6.387 -9.749 1.00 73.38 98 ASP A CA 1
ATOM 783 C C . ASP A 1 98 ? 5.462 -6.256 -8.231 1.00 73.38 98 ASP A C 1
ATOM 785 O O . ASP A 1 98 ? 5.222 -7.226 -7.518 1.00 73.38 98 ASP A O 1
ATOM 789 N N . ILE A 1 99 ? 5.728 -5.056 -7.707 1.00 70.31 99 ILE A N 1
ATOM 790 C CA . ILE A 1 99 ? 5.763 -4.820 -6.257 1.00 70.31 99 ILE A CA 1
ATOM 791 C C . ILE A 1 99 ? 4.394 -5.144 -5.634 1.00 70.31 99 ILE A C 1
ATOM 793 O O . ILE A 1 99 ? 4.313 -5.814 -4.611 1.00 70.31 99 ILE A O 1
ATOM 797 N N . LEU A 1 100 ? 3.289 -4.741 -6.258 1.00 68.56 100 LEU A N 1
ATOM 798 C CA . LEU A 1 100 ? 1.969 -4.801 -5.620 1.00 68.56 100 LEU A CA 1
ATOM 799 C C . LEU A 1 100 ? 1.159 -6.056 -5.915 1.00 68.56 100 LEU A C 1
ATOM 801 O O . LEU A 1 100 ? 0.088 -6.221 -5.321 1.00 68.56 100 LEU A O 1
ATOM 805 N N . GLN A 1 101 ? 1.611 -6.908 -6.827 1.00 71.25 101 GLN A N 1
ATOM 806 C CA . GLN A 1 101 ? 0.913 -8.142 -7.191 1.00 71.25 101 GLN A CA 1
ATOM 807 C C . GLN A 1 101 ? 1.785 -9.378 -6.998 1.00 71.25 101 GLN A C 1
ATOM 809 O O . GLN A 1 101 ? 1.321 -10.357 -6.424 1.00 71.25 101 GLN A O 1
ATOM 814 N N . THR A 1 102 ? 3.047 -9.321 -7.416 1.00 70.69 102 THR A N 1
ATOM 815 C CA . THR A 1 102 ? 3.856 -10.532 -7.624 1.00 70.69 102 THR A CA 1
ATOM 816 C C . THR A 1 102 ? 4.986 -10.671 -6.610 1.00 70.69 102 THR A C 1
ATOM 818 O O . THR A 1 102 ? 5.374 -11.780 -6.265 1.00 70.69 102 THR A O 1
ATOM 821 N N . SER A 1 103 ? 5.504 -9.555 -6.093 1.00 73.62 103 SER A N 1
ATOM 822 C CA . SER A 1 103 ? 6.707 -9.546 -5.263 1.00 73.62 103 SER A CA 1
ATOM 823 C C . SER A 1 103 ? 6.471 -10.285 -3.939 1.00 73.62 103 SER A C 1
ATOM 825 O O . SER A 1 103 ? 5.521 -9.938 -3.219 1.00 73.62 103 SER A O 1
ATOM 827 N N . PRO A 1 104 ? 7.318 -11.277 -3.599 1.00 75.75 104 PRO A N 1
ATOM 828 C CA . PRO A 1 104 ? 7.203 -12.027 -2.353 1.00 75.75 104 PRO A CA 1
ATOM 829 C C . PRO A 1 104 ? 7.634 -11.212 -1.136 1.00 75.75 104 PRO A C 1
ATOM 831 O O . PRO A 1 104 ? 7.035 -11.352 -0.075 1.00 75.75 104 PRO A O 1
ATOM 834 N N . ASN A 1 105 ? 8.593 -10.292 -1.294 1.00 73.00 105 ASN A N 1
ATOM 835 C CA . ASN A 1 105 ? 9.107 -9.471 -0.188 1.00 73.00 105 ASN A CA 1
ATOM 836 C C . ASN A 1 105 ? 8.026 -8.603 0.472 1.00 73.00 105 ASN A C 1
ATOM 838 O O . ASN A 1 105 ? 8.160 -8.216 1.627 1.00 73.00 105 ASN A O 1
ATOM 842 N N . VAL A 1 106 ? 6.957 -8.288 -0.260 1.00 73.56 106 VAL A N 1
ATOM 843 C CA . VAL A 1 106 ? 5.830 -7.481 0.227 1.00 73.56 106 VAL A CA 1
ATOM 844 C C . VAL A 1 106 ? 4.515 -8.262 0.232 1.00 73.56 106 VAL A C 1
ATOM 846 O O . VAL A 1 106 ? 3.458 -7.672 0.437 1.00 73.56 106 VAL A O 1
ATOM 849 N N . ALA A 1 107 ? 4.550 -9.584 0.033 1.00 74.31 107 ALA A N 1
ATOM 850 C CA . ALA A 1 107 ? 3.350 -10.418 0.006 1.00 74.31 107 ALA A CA 1
ATOM 851 C C . ALA A 1 107 ? 2.603 -10.391 1.346 1.00 74.31 107 ALA A C 1
ATOM 853 O O . ALA A 1 107 ? 1.392 -10.180 1.370 1.00 74.31 107 ALA A O 1
ATOM 854 N N . THR A 1 108 ? 3.326 -10.509 2.461 1.00 74.06 108 THR A N 1
ATOM 855 C CA . THR A 1 108 ? 2.747 -10.468 3.812 1.00 74.06 108 THR A CA 1
ATOM 856 C C . THR A 1 108 ? 2.066 -9.127 4.100 1.00 74.06 108 THR A C 1
ATOM 858 O O . THR A 1 108 ? 0.937 -9.093 4.581 1.00 74.06 108 THR A O 1
ATOM 861 N N . LEU A 1 109 ? 2.714 -8.017 3.727 1.00 72.88 109 LEU A N 1
ATOM 862 C CA . LEU A 1 109 ? 2.154 -6.663 3.836 1.00 72.88 109 LEU A CA 1
ATOM 863 C C . LEU A 1 109 ? 0.946 -6.466 2.911 1.00 72.88 109 LEU A C 1
ATOM 865 O O . LEU A 1 109 ? -0.037 -5.827 3.271 1.00 72.88 109 LEU A O 1
ATOM 869 N N . ARG A 1 110 ? 0.982 -7.037 1.708 1.00 73.19 110 ARG A N 1
ATOM 870 C CA . ARG A 1 110 ? -0.135 -6.969 0.765 1.00 73.19 110 ARG A CA 1
ATOM 871 C C . ARG A 1 110 ? -1.378 -7.665 1.317 1.00 73.19 110 ARG A C 1
ATOM 873 O O . ARG A 1 110 ? -2.455 -7.082 1.240 1.00 73.19 110 ARG A O 1
ATOM 880 N N . HIS A 1 111 ? -1.222 -8.855 1.896 1.00 70.81 111 HIS A N 1
ATOM 881 C CA . HIS A 1 111 ? -2.329 -9.596 2.503 1.00 70.81 111 HIS A CA 1
ATOM 882 C C . HIS A 1 111 ? -2.874 -8.930 3.771 1.00 70.81 111 HIS A C 1
ATOM 884 O O . HIS A 1 111 ? -4.079 -8.995 4.000 1.00 70.81 111 HIS A O 1
ATOM 890 N N . SER A 1 112 ? -2.036 -8.248 4.564 1.00 72.50 112 SER A N 1
ATOM 891 C CA . SER A 1 112 ? -2.510 -7.542 5.763 1.00 72.50 112 SER A CA 1
ATOM 892 C C . SER A 1 112 ? -3.351 -6.306 5.433 1.00 72.50 112 SER A C 1
ATOM 894 O O . SER A 1 112 ? -4.364 -6.065 6.083 1.00 72.50 112 SER A O 1
ATOM 896 N N . PHE A 1 113 ? -2.977 -5.540 4.402 1.00 64.12 113 PHE A N 1
ATOM 897 C CA . PHE A 1 113 ? -3.740 -4.361 3.973 1.00 64.12 113 PHE A CA 1
ATOM 898 C C . PHE A 1 113 ? -4.926 -4.698 3.059 1.00 64.12 113 PHE A C 1
ATOM 900 O O . PHE A 1 113 ? -5.903 -3.947 3.025 1.00 64.12 113 PHE A O 1
ATOM 907 N N . ARG A 1 114 ? -4.855 -5.795 2.290 1.00 65.44 114 ARG A N 1
ATOM 908 C CA . ARG A 1 114 ? -5.950 -6.287 1.440 1.00 65.44 114 ARG A CA 1
ATOM 909 C C . ARG A 1 114 ? -5.988 -7.821 1.423 1.00 65.44 114 ARG A C 1
ATOM 911 O O . ARG A 1 114 ? -5.268 -8.426 0.627 1.00 65.44 114 ARG A O 1
ATOM 918 N N . PRO A 1 115 ? -6.864 -8.441 2.231 1.00 65.75 115 PRO A N 1
ATOM 919 C CA . PRO A 1 115 ? -7.049 -9.890 2.217 1.00 65.75 115 PRO A CA 1
ATOM 920 C C . PRO A 1 115 ? -7.631 -10.377 0.884 1.00 65.75 115 PRO A C 1
ATOM 922 O O . PRO A 1 115 ? -7.237 -11.427 0.384 1.00 65.75 115 PRO A O 1
ATOM 925 N N . GLU A 1 116 ? -8.520 -9.578 0.285 1.00 71.25 116 GLU A N 1
ATOM 926 C CA . GLU A 1 116 ? -9.217 -9.926 -0.952 1.00 71.25 116 GLU A CA 1
ATOM 927 C C . GLU A 1 116 ? -8.367 -9.653 -2.210 1.00 71.25 116 GLU A C 1
ATOM 929 O O . GLU A 1 116 ? -7.813 -8.549 -2.371 1.00 71.25 116 GLU A O 1
ATOM 934 N N . PRO A 1 117 ? -8.284 -10.618 -3.148 1.00 65.75 117 PRO A N 1
ATOM 935 C CA . PRO A 1 117 ? -7.566 -10.444 -4.401 1.00 65.75 117 PRO A CA 1
ATOM 936 C C . PRO A 1 117 ? -8.249 -9.363 -5.248 1.00 65.75 117 PRO A C 1
ATOM 938 O O . PRO A 1 117 ? -9.377 -9.510 -5.705 1.00 65.75 117 PRO A O 1
ATOM 941 N N . THR A 1 118 ? -7.546 -8.250 -5.465 1.00 67.25 118 THR A N 1
ATOM 942 C CA . THR A 1 118 ? -8.024 -7.115 -6.272 1.00 67.25 118 THR A CA 1
ATOM 943 C C . THR A 1 118 ? -7.129 -6.903 -7.483 1.00 67.25 118 THR A C 1
ATOM 945 O O . THR A 1 118 ? -5.893 -6.981 -7.395 1.00 67.25 118 THR A O 1
ATOM 948 N N . THR A 1 119 ? -7.747 -6.615 -8.628 1.00 72.44 119 THR A N 1
ATOM 949 C CA . THR A 1 119 ? -7.012 -6.414 -9.880 1.00 72.44 119 THR A CA 1
ATOM 950 C C . THR A 1 119 ? -6.130 -5.166 -9.799 1.00 72.44 119 THR A C 1
ATOM 952 O O . THR A 1 119 ? -6.390 -4.232 -9.038 1.00 72.44 119 THR A O 1
ATOM 955 N N . PHE A 1 120 ? -5.045 -5.126 -10.578 1.00 69.69 120 PHE A N 1
ATOM 956 C CA . PHE A 1 120 ? -4.142 -3.968 -10.585 1.00 69.69 120 PHE A CA 1
ATOM 957 C C . PHE A 1 120 ? -4.852 -2.676 -11.024 1.00 69.69 120 PHE A C 1
ATOM 959 O O . PHE A 1 120 ? -4.602 -1.609 -10.469 1.00 69.69 120 PHE A O 1
ATOM 966 N N . THR A 1 121 ? -5.798 -2.785 -11.955 1.00 69.69 121 THR A N 1
ATOM 967 C CA . THR A 1 121 ? -6.618 -1.666 -12.427 1.00 69.69 121 THR A CA 1
ATOM 968 C C . THR A 1 121 ? -7.461 -1.070 -11.300 1.00 69.69 121 THR A C 1
ATOM 970 O O . THR A 1 121 ? -7.430 0.139 -11.094 1.00 69.69 121 THR A O 1
ATOM 973 N N . GLU A 1 122 ? -8.136 -1.899 -10.501 1.00 71.44 122 GLU A N 1
ATOM 974 C CA . GLU A 1 122 ? -8.891 -1.432 -9.327 1.00 71.44 122 GLU A CA 1
ATOM 975 C C . GLU A 1 122 ? -7.983 -0.887 -8.218 1.00 71.44 122 GLU A C 1
ATOM 977 O O . GLU A 1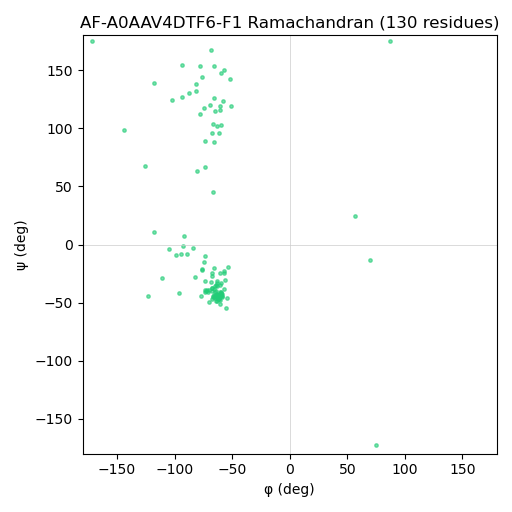 122 ? -8.391 -0.035 -7.427 1.00 71.44 122 GLU A O 1
ATOM 982 N N . LYS A 1 123 ? -6.732 -1.358 -8.135 1.00 67.38 123 LYS A N 1
ATOM 983 C CA . LYS A 1 123 ? -5.735 -0.799 -7.209 1.00 67.38 123 LYS A CA 1
ATOM 984 C C . LYS A 1 123 ? -5.329 0.623 -7.601 1.00 67.38 123 LYS A C 1
ATOM 986 O O . LYS A 1 123 ? -5.195 1.454 -6.710 1.00 67.38 123 LYS A O 1
ATOM 991 N N . ILE A 1 124 ? -5.163 0.900 -8.895 1.00 65.19 124 ILE A N 1
ATOM 992 C CA . ILE A 1 124 ? -4.789 2.230 -9.404 1.00 65.19 124 ILE A CA 1
ATOM 993 C C . ILE A 1 124 ? -5.972 3.204 -9.404 1.00 65.19 124 ILE A C 1
ATOM 995 O O . ILE A 1 124 ? -5.809 4.371 -9.048 1.00 65.19 124 ILE A O 1
ATOM 999 N N . HIS A 1 125 ? -7.139 2.745 -9.851 1.00 68.12 125 HIS A N 1
ATOM 1000 C CA . HIS A 1 125 ? -8.274 3.614 -10.164 1.00 68.12 125 HIS A CA 1
ATOM 1001 C C . HIS A 1 125 ? -9.392 3.570 -9.111 1.00 68.12 125 HIS A C 1
ATOM 1003 O O . HIS A 1 125 ? -10.359 4.317 -9.220 1.00 68.12 125 HIS A O 1
ATOM 1009 N N . GLY A 1 126 ? -9.272 2.722 -8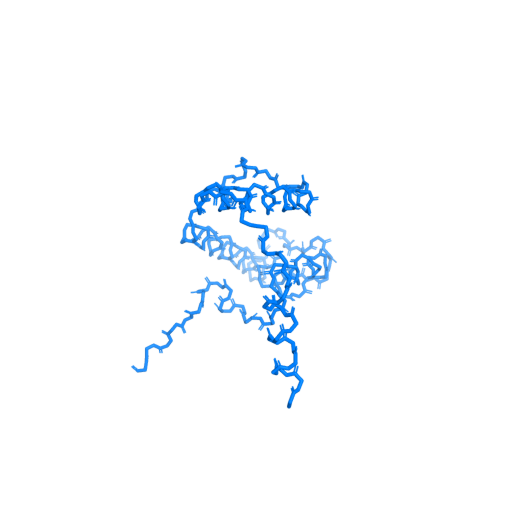.084 1.00 65.88 126 GLY A N 1
ATOM 1010 C CA . GLY A 1 126 ? -10.360 2.449 -7.143 1.00 65.88 126 GLY A CA 1
ATOM 1011 C C . GLY A 1 126 ? -11.442 1.556 -7.761 1.00 65.88 126 GLY A C 1
ATOM 1012 O O . GLY A 1 126 ? -11.277 1.035 -8.866 1.00 65.88 126 GLY A O 1
ATOM 1013 N N . LYS A 1 127 ? -12.564 1.354 -7.052 1.00 67.31 127 LYS A N 1
ATOM 1014 C CA . LYS A 1 127 ? -13.748 0.718 -7.653 1.00 67.31 127 LYS A CA 1
ATOM 1015 C C . LYS A 1 127 ? -14.231 1.625 -8.780 1.00 67.31 127 LYS A C 1
ATOM 1017 O O . LYS A 1 127 ? -14.867 2.644 -8.525 1.00 67.31 127 LYS A O 1
ATOM 1022 N N . VAL A 1 128 ? -13.921 1.253 -10.017 1.00 53.53 128 VAL A N 1
ATOM 1023 C CA . VAL A 1 128 ? -14.512 1.882 -11.192 1.00 53.53 128 VAL A CA 1
ATOM 1024 C C . VAL A 1 128 ? -15.982 1.486 -11.167 1.00 53.53 128 VAL A C 1
ATOM 1026 O O . VAL A 1 128 ? -16.336 0.379 -11.571 1.00 53.53 128 VAL A O 1
ATOM 1029 N N . LEU A 1 129 ? -16.844 2.351 -10.630 1.00 48.62 129 LEU A N 1
ATOM 1030 C CA . LEU A 1 129 ? -18.275 2.243 -10.877 1.00 48.62 129 LEU A CA 1
ATOM 1031 C C . LEU A 1 129 ? -18.437 2.414 -12.386 1.00 48.62 129 LEU A C 1
ATOM 1033 O O . LEU A 1 129 ? -18.413 3.532 -12.899 1.00 48.62 129 LEU A O 1
ATOM 1037 N N . ARG A 1 130 ? -18.517 1.294 -13.111 1.00 42.38 130 ARG A N 1
ATOM 1038 C CA . ARG A 1 130 ? -18.973 1.297 -14.495 1.00 42.38 130 ARG A CA 1
ATOM 1039 C C . ARG A 1 130 ? -20.387 1.857 -14.441 1.00 42.38 130 ARG A C 1
ATOM 1041 O O . ARG A 1 130 ? -21.296 1.171 -13.983 1.00 42.38 130 ARG A O 1
ATOM 1048 N N . LYS A 1 131 ? -20.550 3.127 -14.814 1.00 39.66 131 LYS A N 1
ATOM 1049 C CA . LYS A 1 131 ? -21.871 3.633 -15.169 1.00 39.66 131 LYS A CA 1
ATOM 1050 C C . LYS A 1 131 ? -22.329 2.785 -16.354 1.00 39.66 131 LYS A C 1
ATOM 1052 O O . LYS A 1 131 ? -21.590 2.683 -17.334 1.00 39.66 131 LYS A O 1
ATOM 1057 N N . ALA A 1 132 ? -23.442 2.087 -16.144 1.00 41.75 132 ALA A N 1
ATOM 1058 C CA . ALA A 1 132 ? -24.172 1.376 -17.183 1.00 41.75 132 ALA A CA 1
ATOM 1059 C C . ALA A 1 132 ? -24.620 2.353 -18.275 1.00 41.75 132 ALA A C 1
ATOM 1061 O O . ALA A 1 132 ? -24.856 3.536 -17.927 1.00 41.75 132 ALA A O 1
#

Solvent-accessible surface area (backbone atoms only — not comparable to full-atom values): 8036 Å² total; per-residue (Å²): 115,71,67,58,55,50,52,54,54,58,70,73,49,86,75,83,77,65,90,62,49,72,66,55,50,51,49,52,52,52,53,52,52,52,51,54,48,47,69,75,37,77,86,67,54,90,78,38,70,67,76,70,44,55,76,64,57,44,39,51,54,50,46,51,54,35,51,50,28,49,50,51,49,46,37,25,74,75,70,64,48,73,74,76,55,56,26,99,74,72,82,45,58,45,30,52,64,35,54,75,74,66,35,70,90,43,41,70,60,46,44,73,79,41,76,67,93,70,56,70,65,45,70,63,67,39,86,72,76,76,78,127

Sequence (132 aa):
MKADTLAKQGSSMQQNTTETTLEEAKTNIKAEVRTKWIKQHPSFSIHDQYLSLNREEQTIIFQFIARHNRLRKHMYTKLKIGKASICPCGQGPQSAEDILQTSPNVATLRHSFRPEPTTFTEKIHGKVLRKA

Radius of gyration: 23.63 Å; Cα contacts (8 Å, |Δi|>4): 75; chains: 1; bounding box: 56×35×61 Å

Organism: NCBI:txid259542

pLDDT: mean 74.5, std 9.79, range [39.66, 90.69]

Secondary structure (DSSP, 8-state):
-HHHHHHHHHHTS--------HHHHHHHHHHHHHHHHHHH-TT--TT-TTTTS-HHHHHHHHHHHHHHHHHHHHIIIII--S---B-TTSSSB--HHIIIII-GGGHHHHHHH--S---HHHHHH-S-----